Protein AF-A0A0G2J7Y0-F1 (afdb_monomer)

Structure (mmCIF, N/CA/C/O backbone):
data_AF-A0A0G2J7Y0-F1
#
_entry.id   AF-A0A0G2J7Y0-F1
#
loop_
_atom_site.group_PDB
_atom_site.id
_atom_site.type_symbol
_atom_site.label_atom_id
_atom_site.label_alt_id
_atom_site.label_comp_id
_atom_site.label_asym_id
_atom_site.label_entity_id
_atom_site.label_seq_id
_atom_site.pdbx_PDB_ins_code
_atom_site.Cartn_x
_atom_site.Cartn_y
_atom_site.Cartn_z
_atom_site.occupancy
_atom_site.B_iso_or_equiv
_atom_site.auth_seq_id
_atom_site.auth_comp_id
_atom_site.auth_asym_id
_atom_site.auth_atom_id
_atom_site.pdbx_PDB_model_num
ATOM 1 N N . MET A 1 1 ? 1.005 6.816 -26.296 1.00 37.66 1 MET A N 1
ATOM 2 C CA . MET A 1 1 ? 0.142 6.287 -25.211 1.00 37.66 1 MET A CA 1
ATOM 3 C C . MET A 1 1 ? 0.593 6.862 -23.867 1.00 37.66 1 MET A C 1
ATOM 5 O O . MET A 1 1 ? 1.497 6.313 -23.257 1.00 37.66 1 MET A O 1
ATOM 9 N N . VAL A 1 2 ? 0.016 7.985 -23.425 1.00 42.50 2 VAL A N 1
ATOM 10 C CA . VAL A 1 2 ? 0.456 8.720 -22.210 1.00 42.50 2 VAL A CA 1
ATOM 11 C C . VAL A 1 2 ? -0.482 8.491 -21.001 1.00 42.50 2 VAL A C 1
ATOM 13 O O . VAL A 1 2 ? -0.124 8.782 -19.866 1.00 42.50 2 VAL A O 1
ATOM 16 N N . GLY A 1 3 ? -1.653 7.871 -21.194 1.00 52.41 3 GLY A N 1
ATOM 17 C CA . GLY A 1 3 ? -2.709 7.790 -20.167 1.00 52.41 3 GLY A CA 1
ATOM 18 C C . GLY A 1 3 ? -2.495 6.796 -19.016 1.00 52.41 3 GLY A C 1
ATOM 19 O O . GLY A 1 3 ? -3.205 6.863 -18.019 1.00 52.41 3 GLY A O 1
ATOM 20 N N . GLY A 1 4 ? -1.523 5.882 -19.115 1.00 64.19 4 GLY A N 1
ATOM 21 C CA . GLY A 1 4 ? -1.327 4.840 -18.102 1.00 64.19 4 GLY A CA 1
ATOM 22 C C . GLY A 1 4 ? -0.739 5.369 -16.795 1.00 64.19 4 GLY A C 1
ATOM 23 O O . GLY A 1 4 ? -1.250 5.053 -15.734 1.00 64.19 4 GLY A O 1
ATOM 24 N N . SER A 1 5 ? 0.320 6.185 -16.857 1.00 76.00 5 SER A N 1
ATOM 25 C CA . SER A 1 5 ? 1.068 6.613 -15.662 1.00 76.00 5 SER A CA 1
ATOM 26 C C . SER A 1 5 ? 0.270 7.577 -14.777 1.00 76.00 5 SER A C 1
ATOM 28 O O . SER A 1 5 ? 0.213 7.391 -13.562 1.00 76.00 5 SER A O 1
ATOM 30 N N . ALA A 1 6 ? -0.400 8.562 -15.387 1.00 87.62 6 ALA A N 1
ATOM 31 C CA . ALA A 1 6 ? -1.145 9.598 -14.670 1.00 87.62 6 ALA A CA 1
ATOM 32 C C . ALA A 1 6 ? -2.251 9.015 -13.777 1.00 87.62 6 ALA A C 1
ATOM 34 O O . ALA A 1 6 ? -2.403 9.440 -12.635 1.00 87.62 6 ALA A O 1
ATOM 35 N N . ARG A 1 7 ? -2.955 7.978 -14.250 1.00 92.69 7 ARG A N 1
ATOM 36 C CA . ARG A 1 7 ? -3.994 7.290 -13.471 1.00 92.69 7 ARG A CA 1
ATOM 37 C C . ARG A 1 7 ? -3.462 6.756 -12.137 1.00 92.69 7 ARG A C 1
ATOM 39 O O . ARG A 1 7 ? -4.070 7.016 -11.108 1.00 92.69 7 ARG A O 1
ATOM 46 N N . TYR A 1 8 ? -2.323 6.058 -12.136 1.00 93.81 8 TYR A N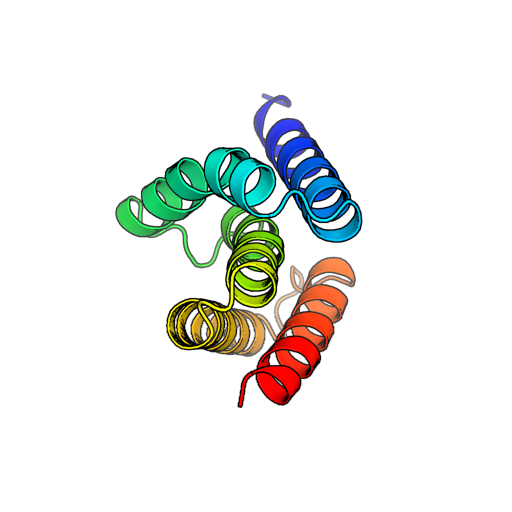 1
ATOM 47 C CA . TYR A 1 8 ? -1.752 5.498 -10.900 1.00 93.81 8 TYR A CA 1
ATOM 48 C C . TYR A 1 8 ? -1.239 6.579 -9.947 1.00 93.81 8 TYR A C 1
ATOM 50 O O . TYR A 1 8 ? -1.249 6.369 -8.741 1.00 93.81 8 TYR A O 1
ATOM 58 N N . HIS A 1 9 ? -0.787 7.722 -10.470 1.00 93.19 9 HIS A N 1
ATOM 59 C CA . HIS A 1 9 ? -0.429 8.869 -9.636 1.00 93.19 9 HIS A CA 1
ATOM 60 C C . HIS A 1 9 ? -1.659 9.469 -8.951 1.00 93.19 9 HIS A C 1
ATOM 62 O O . HIS A 1 9 ? -1.624 9.688 -7.746 1.00 93.19 9 HIS A O 1
ATOM 68 N N . ILE A 1 10 ? -2.750 9.675 -9.694 1.00 96.19 10 ILE A N 1
ATOM 69 C CA . ILE A 1 10 ? -4.004 10.193 -9.133 1.00 96.19 10 ILE A CA 1
ATOM 70 C C . ILE A 1 10 ? -4.555 9.228 -8.081 1.00 96.19 10 IL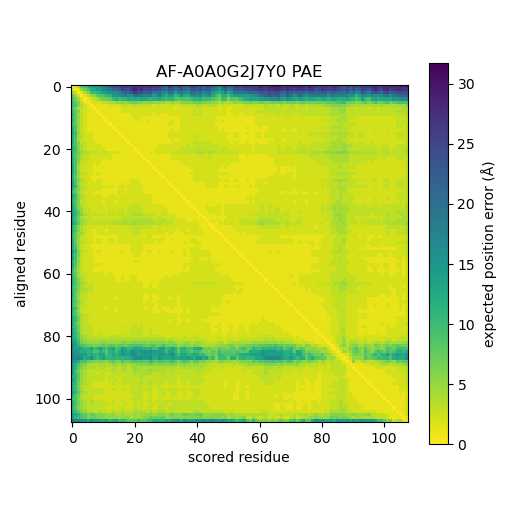E A C 1
ATOM 72 O O . ILE A 1 10 ? -4.861 9.655 -6.976 1.00 96.19 10 ILE A O 1
ATOM 76 N N . MET A 1 11 ? -4.626 7.930 -8.398 1.00 97.75 11 MET A N 1
ATOM 77 C CA . MET A 1 11 ? -5.104 6.909 -7.459 1.00 97.75 11 MET A CA 1
ATOM 78 C C . MET A 1 11 ? -4.255 6.858 -6.187 1.00 97.75 11 MET A C 1
ATOM 80 O O . MET A 1 11 ? -4.813 6.800 -5.100 1.00 97.75 11 MET A O 1
ATOM 84 N N . TYR A 1 12 ? -2.926 6.921 -6.321 1.00 97.00 12 TYR A N 1
ATOM 85 C CA . TYR A 1 12 ? -2.016 6.974 -5.178 1.00 97.00 12 TYR A CA 1
ATOM 86 C C . TYR A 1 12 ? -2.292 8.184 -4.291 1.00 97.00 12 TYR A C 1
ATOM 88 O O . TYR A 1 12 ? -2.590 8.009 -3.119 1.00 97.00 12 TYR A O 1
ATOM 96 N N . HIS A 1 13 ? -2.234 9.395 -4.851 1.00 97.12 13 HIS A N 1
ATOM 97 C CA . HIS A 1 13 ? -2.386 10.614 -4.058 1.00 97.12 13 HIS A CA 1
ATOM 98 C C . HIS A 1 13 ? -3.783 10.738 -3.449 1.00 97.12 13 HIS A C 1
ATOM 100 O O . HIS A 1 13 ? -3.912 11.203 -2.324 1.00 97.12 13 HIS A O 1
ATOM 106 N N . LEU A 1 14 ? -4.826 10.309 -4.163 1.00 98.38 14 LEU A N 1
ATOM 107 C CA . LEU A 1 14 ? -6.184 10.338 -3.632 1.00 98.38 14 LEU A CA 1
ATOM 108 C C . LEU A 1 14 ? -6.381 9.315 -2.506 1.00 98.38 14 LEU A C 1
ATOM 110 O O . LEU A 1 14 ? -7.002 9.654 -1.506 1.00 98.38 14 LEU A O 1
ATOM 114 N N . ALA A 1 15 ? -5.836 8.101 -2.637 1.00 98.56 15 ALA A N 1
ATOM 115 C CA . ALA A 1 15 ? -5.883 7.109 -1.564 1.00 98.56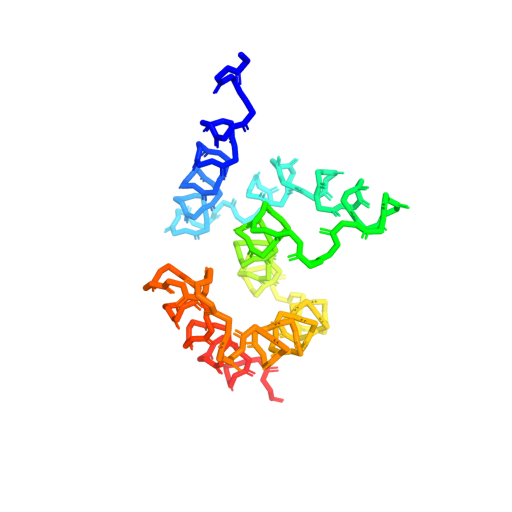 15 ALA A CA 1
ATOM 116 C C . ALA A 1 15 ? -5.111 7.579 -0.321 1.00 98.56 15 ALA A C 1
ATOM 118 O O . ALA A 1 15 ? -5.617 7.446 0.785 1.00 98.56 15 ALA A O 1
ATOM 119 N N . ASP A 1 16 ? -3.937 8.186 -0.513 1.00 96.75 16 ASP A N 1
ATOM 120 C CA . ASP A 1 16 ? -3.121 8.778 0.555 1.00 96.75 16 ASP A CA 1
ATOM 121 C C . ASP A 1 16 ? -3.913 9.860 1.312 1.00 96.75 16 ASP A C 1
ATOM 123 O O . ASP A 1 16 ? -4.057 9.804 2.528 1.00 96.75 16 ASP A O 1
ATOM 127 N N . VAL A 1 17 ? -4.544 10.789 0.580 1.00 98.25 17 VAL A N 1
ATOM 128 C CA . VAL A 1 17 ? -5.418 11.820 1.167 1.00 98.25 17 VAL A CA 1
ATOM 129 C C . VAL A 1 17 ? -6.620 11.207 1.884 1.00 98.25 17 VAL A C 1
ATOM 131 O O . VAL A 1 17 ? -7.024 11.710 2.927 1.00 98.25 17 VAL A O 1
ATOM 134 N N . TYR A 1 18 ? -7.214 10.137 1.354 1.00 98.62 18 TYR A N 1
ATOM 135 C CA . TYR A 1 18 ? -8.305 9.449 2.040 1.00 98.62 18 TYR A CA 1
ATOM 136 C C . TYR A 1 18 ? -7.854 8.812 3.358 1.00 98.62 18 TYR A C 1
ATOM 138 O O . TYR A 1 18 ? -8.562 8.971 4.349 1.00 98.62 18 TYR A O 1
ATOM 146 N N . CYS A 1 19 ? -6.680 8.180 3.417 1.00 97.44 19 CYS A N 1
ATOM 147 C CA . CYS A 1 19 ? -6.123 7.670 4.673 1.00 97.44 19 CYS A CA 1
ATOM 148 C C . CYS A 1 19 ? -5.917 8.787 5.709 1.00 97.44 19 CYS A C 1
ATOM 150 O O . CYS A 1 19 ? -6.311 8.623 6.860 1.00 97.44 19 CYS A O 1
ATOM 152 N N . GLU A 1 20 ? -5.383 9.940 5.295 1.00 96.00 20 GLU A N 1
ATOM 153 C CA . GLU A 1 20 ? -5.158 11.097 6.178 1.00 96.00 20 GLU A CA 1
ATOM 154 C C . GLU A 1 20 ? -6.449 11.791 6.644 1.00 96.00 20 GLU A C 1
ATOM 156 O O . GLU A 1 20 ? -6.447 12.518 7.634 1.00 96.00 20 GLU A O 1
ATOM 161 N N . LEU A 1 21 ? -7.564 11.581 5.941 1.00 97.81 21 LEU A N 1
ATOM 162 C CA . LEU A 1 21 ? -8.884 12.107 6.302 1.00 97.81 21 LEU A CA 1
ATOM 163 C C . LEU A 1 21 ? -9.747 11.093 7.072 1.00 97.81 21 LEU A C 1
ATOM 165 O O . LEU A 1 21 ? -10.962 11.289 7.144 1.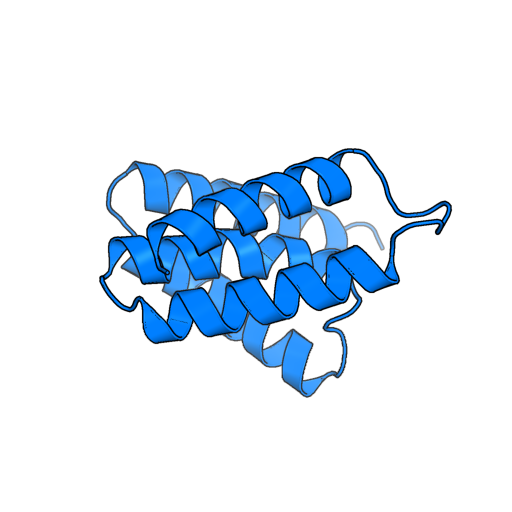00 97.81 21 LEU A O 1
ATOM 169 N N . ASP A 1 22 ? -9.152 10.013 7.589 1.00 96.56 22 ASP A N 1
ATOM 170 C CA . ASP A 1 22 ? -9.846 8.896 8.249 1.00 96.56 22 ASP A CA 1
ATOM 171 C C . ASP A 1 22 ? -10.940 8.252 7.367 1.00 96.56 22 ASP A C 1
ATOM 173 O O . ASP A 1 22 ? -11.994 7.828 7.837 1.00 96.56 22 ASP A O 1
ATOM 177 N N . LYS A 1 23 ? -10.686 8.182 6.053 1.00 98.50 23 LYS A N 1
ATOM 178 C CA . LYS A 1 23 ? -11.548 7.569 5.022 1.00 98.50 23 LYS A CA 1
ATOM 179 C C . LYS A 1 23 ? -10.883 6.338 4.407 1.00 98.50 23 LYS A C 1
ATOM 181 O O . LYS A 1 23 ? -10.707 6.220 3.192 1.00 98.50 23 LYS A O 1
ATOM 186 N N . ALA A 1 24 ? -10.420 5.439 5.267 1.00 98.19 24 ALA A N 1
ATOM 187 C CA . ALA A 1 24 ? -9.601 4.302 4.863 1.00 98.19 24 ALA A CA 1
ATOM 188 C C . ALA A 1 24 ? -10.363 3.296 3.980 1.00 98.19 24 ALA A C 1
ATOM 190 O O . ALA A 1 24 ? -9.773 2.654 3.111 1.00 98.19 24 ALA A O 1
ATOM 191 N N . GLU A 1 25 ? -11.675 3.167 4.156 1.00 98.56 25 GLU A N 1
ATOM 192 C CA . GLU A 1 25 ? -12.535 2.321 3.331 1.00 98.56 25 GLU A CA 1
ATOM 193 C C . GLU A 1 25 ? -12.641 2.845 1.893 1.00 98.56 25 GLU A C 1
ATOM 195 O O . GLU A 1 25 ? -12.661 2.061 0.941 1.00 98.56 25 GLU A O 1
ATOM 200 N N . GLU A 1 26 ? -12.702 4.163 1.696 1.00 98.69 26 GLU A N 1
ATOM 201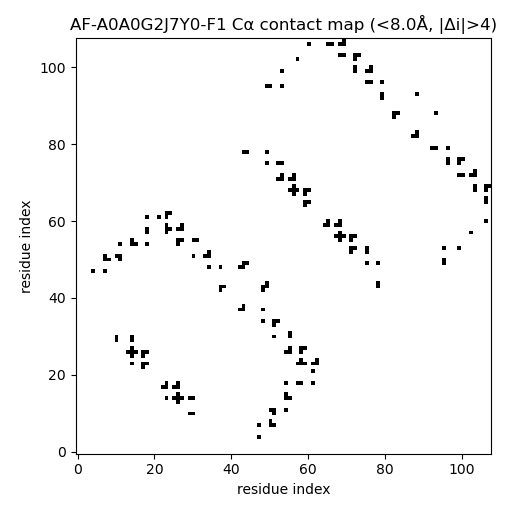 C CA . GLU A 1 26 ? -12.671 4.790 0.374 1.00 98.69 26 GLU A CA 1
ATOM 202 C C . GLU A 1 26 ? -11.306 4.624 -0.296 1.00 98.69 26 GLU A C 1
ATOM 204 O O . GLU A 1 26 ? -11.252 4.348 -1.499 1.00 98.69 26 GLU A O 1
ATOM 209 N N . ALA A 1 27 ? -10.217 4.742 0.472 1.00 98.69 27 ALA A N 1
ATOM 210 C CA . ALA A 1 27 ? -8.867 4.474 -0.014 1.00 98.69 27 ALA A CA 1
ATOM 211 C C . ALA A 1 27 ? -8.742 3.035 -0.537 1.00 98.69 27 ALA A C 1
ATOM 213 O O . ALA A 1 27 ? -8.303 2.835 -1.670 1.00 98.69 27 ALA A O 1
ATOM 214 N N . GLU A 1 28 ? -9.192 2.042 0.238 1.00 98.69 28 GLU A N 1
ATOM 215 C CA . GLU A 1 28 ? -9.189 0.635 -0.175 1.00 98.69 28 GLU A CA 1
ATOM 216 C C . GLU A 1 28 ? -10.034 0.418 -1.433 1.00 98.69 28 GLU A C 1
ATOM 218 O O . GLU A 1 28 ? -9.523 -0.107 -2.425 1.00 98.69 28 GLU A O 1
ATOM 223 N N . LYS A 1 29 ? -11.300 0.860 -1.430 1.00 98.69 29 LYS A N 1
ATOM 224 C CA . LYS A 1 29 ? -12.214 0.707 -2.577 1.00 98.69 29 LYS A CA 1
ATOM 225 C C . LYS A 1 29 ? -11.636 1.297 -3.860 1.00 98.69 29 LYS A C 1
ATOM 227 O O . LYS A 1 29 ? -11.855 0.750 -4.937 1.00 98.69 29 LYS A O 1
ATOM 232 N N . LEU A 1 30 ? -10.892 2.399 -3.758 1.00 98.50 30 LEU A N 1
ATOM 233 C CA . LEU A 1 30 ? -10.271 3.047 -4.908 1.00 98.50 30 LEU A CA 1
ATOM 234 C C . LEU A 1 30 ? -9.189 2.174 -5.567 1.00 98.50 30 LEU A C 1
ATOM 236 O O . LEU A 1 30 ? -9.041 2.224 -6.789 1.00 98.50 30 LEU A O 1
ATOM 240 N N . ILE A 1 31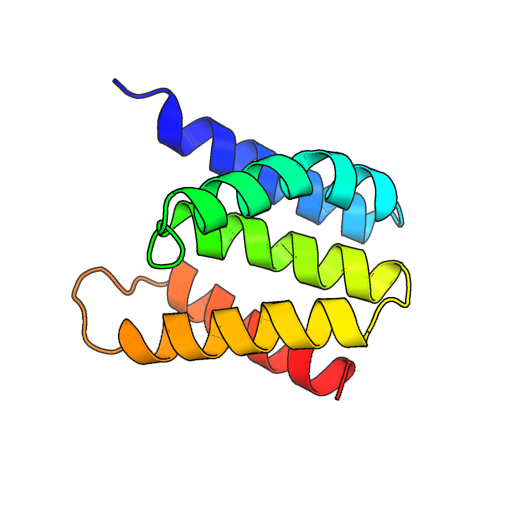 ? -8.413 1.406 -4.793 1.00 98.38 31 ILE A N 1
ATOM 241 C CA . ILE A 1 31 ? -7.156 0.795 -5.269 1.00 98.38 31 ILE A CA 1
ATOM 242 C C . ILE A 1 31 ? -7.114 -0.739 -5.220 1.00 98.38 31 ILE A C 1
ATOM 244 O O . ILE A 1 31 ? -6.326 -1.326 -5.967 1.00 98.38 31 ILE A O 1
ATOM 248 N N . VAL A 1 32 ? -7.938 -1.402 -4.398 1.00 98.56 32 VAL A N 1
ATOM 249 C CA . VAL A 1 32 ? -7.834 -2.849 -4.114 1.00 98.56 32 VAL A CA 1
ATOM 250 C C . VAL A 1 32 ? -7.976 -3.721 -5.365 1.00 98.56 32 VAL A C 1
ATOM 252 O O . VAL A 1 32 ? -7.184 -4.647 -5.568 1.00 98.56 32 VAL A O 1
ATOM 255 N N . ASP A 1 33 ? -8.899 -3.381 -6.265 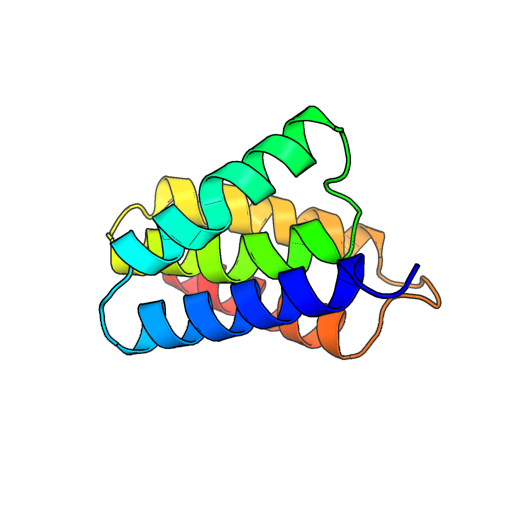1.00 98.00 33 ASP A N 1
ATOM 256 C CA . ASP A 1 33 ? -9.130 -4.132 -7.504 1.00 98.00 33 ASP A CA 1
ATOM 257 C C . ASP A 1 33 ? -7.957 -4.004 -8.484 1.00 98.00 33 ASP A C 1
ATOM 259 O O . ASP A 1 33 ? -7.606 -4.945 -9.198 1.00 98.00 33 ASP A O 1
ATOM 263 N N . GLU A 1 34 ? -7.321 -2.832 -8.531 1.00 97.75 34 GLU A N 1
ATOM 264 C CA . GLU A 1 34 ? -6.161 -2.593 -9.391 1.00 97.75 34 GLU A CA 1
ATOM 265 C C . GLU A 1 34 ? -4.925 -3.324 -8.857 1.00 97.75 34 GLU A C 1
ATOM 267 O O . GLU A 1 34 ? -4.214 -3.958 -9.637 1.00 97.75 34 GLU A O 1
ATOM 272 N N . VAL A 1 35 ? -4.696 -3.300 -7.540 1.00 98.19 35 VAL A N 1
ATOM 273 C CA . VAL A 1 35 ? -3.622 -4.078 -6.902 1.00 98.19 35 VAL A CA 1
ATOM 274 C C . VAL A 1 35 ? -3.836 -5.574 -7.136 1.00 98.19 35 VAL A C 1
ATOM 276 O O . VAL A 1 35 ? -2.903 -6.268 -7.544 1.00 98.19 35 VAL A O 1
ATOM 279 N N . SER A 1 36 ? -5.063 -6.066 -6.957 1.00 97.88 36 SER A N 1
ATOM 280 C CA . SER A 1 36 ? -5.411 -7.477 -7.167 1.00 97.88 36 SER A CA 1
ATOM 281 C C . SER A 1 36 ? -5.203 -7.904 -8.619 1.00 97.88 36 SER A C 1
ATOM 283 O O . SER A 1 36 ? -4.569 -8.925 -8.879 1.00 97.88 36 SER A O 1
ATOM 285 N N . ARG A 1 37 ? -5.634 -7.082 -9.581 1.00 97.75 37 ARG A N 1
ATOM 286 C CA . ARG A 1 37 ? -5.384 -7.325 -11.008 1.00 97.75 37 ARG A CA 1
ATOM 287 C C . ARG A 1 37 ? -3.892 -7.352 -11.336 1.00 97.75 37 ARG A C 1
ATOM 289 O O . ARG A 1 37 ? -3.452 -8.226 -12.071 1.00 97.75 37 ARG A O 1
ATOM 296 N N . LEU A 1 38 ? -3.097 -6.437 -10.778 1.00 97.00 38 LEU A N 1
ATOM 297 C CA . LEU A 1 38 ? -1.644 -6.443 -10.977 1.00 97.00 38 LEU A CA 1
ATOM 298 C C . LEU A 1 38 ? -0.981 -7.706 -10.405 1.00 97.00 38 LEU A C 1
ATOM 300 O O . LEU A 1 38 ? -0.003 -8.165 -10.993 1.00 97.00 38 LEU A O 1
ATOM 304 N N . ARG A 1 39 ? -1.503 -8.287 -9.313 1.00 96.00 39 ARG A N 1
ATOM 305 C CA . ARG A 1 39 ? -1.040 -9.593 -8.808 1.00 96.00 39 ARG A CA 1
ATOM 306 C C . ARG A 1 39 ? -1.394 -10.729 -9.759 1.00 96.00 39 ARG A C 1
ATOM 308 O O . ARG A 1 39 ? -0.508 -11.492 -10.124 1.00 96.00 39 ARG A O 1
ATOM 315 N N . VAL A 1 40 ? -2.653 -10.810 -10.195 1.00 97.62 40 VAL A N 1
ATOM 316 C CA . VAL A 1 40 ? -3.122 -11.845 -11.138 1.00 97.62 40 VAL A CA 1
ATOM 317 C C . VAL A 1 40 ? -2.330 -11.808 -12.450 1.00 97.62 40 VAL A C 1
ATOM 319 O O . VAL A 1 40 ? -1.961 -12.851 -12.979 1.00 97.62 40 VAL A O 1
ATOM 322 N N . ASP A 1 41 ? -1.990 -10.612 -12.929 1.00 97.31 41 ASP A N 1
ATOM 323 C CA . ASP A 1 41 ? -1.178 -10.406 -14.132 1.00 97.31 41 ASP A CA 1
ATOM 324 C C . ASP A 1 41 ? 0.330 -10.687 -13.934 1.00 97.31 41 ASP A C 1
ATOM 326 O O . ASP A 1 41 ? 1.110 -10.505 -14.872 1.00 97.31 41 ASP A O 1
ATOM 330 N N . GLY A 1 42 ? 0.784 -11.033 -12.722 1.00 96.25 42 GLY A N 1
ATOM 331 C CA . GLY A 1 42 ? 2.205 -11.230 -12.408 1.00 96.25 42 GLY A CA 1
ATOM 332 C C . GLY A 1 42 ? 3.047 -9.944 -12.454 1.00 96.25 42 GLY A C 1
ATOM 333 O O . GLY A 1 42 ? 4.255 -9.986 -12.680 1.00 96.25 42 GLY A O 1
ATOM 334 N N . LYS A 1 43 ? 2.432 -8.770 -12.262 1.00 96.12 43 LYS A N 1
ATOM 335 C CA . LYS A 1 43 ? 3.064 -7.437 -12.379 1.00 96.12 43 LYS A CA 1
ATOM 336 C C . LYS A 1 43 ? 3.489 -6.834 -11.034 1.00 96.12 43 LYS A C 1
ATOM 338 O O . LYS A 1 43 ? 3.619 -5.609 -10.927 1.00 96.12 43 LYS A O 1
ATOM 343 N N . GLN A 1 44 ? 3.744 -7.662 -10.023 1.00 93.75 44 GLN A N 1
ATOM 344 C CA . GLN A 1 44 ? 4.163 -7.227 -8.680 1.00 93.75 44 GLN A CA 1
ATOM 345 C C . GLN A 1 44 ? 5.486 -6.437 -8.702 1.00 93.75 44 GLN A C 1
ATOM 347 O O . GLN A 1 44 ? 5.640 -5.444 -7.998 1.00 93.75 44 GLN A O 1
ATOM 352 N N . SER A 1 45 ? 6.412 -6.774 -9.605 1.00 90.50 45 SER A N 1
ATOM 353 C CA . SER A 1 45 ? 7.678 -6.043 -9.791 1.00 90.50 45 SER A CA 1
ATOM 354 C C . SER A 1 45 ? 7.526 -4.660 -10.440 1.00 90.50 45 SER A C 1
ATOM 356 O O . SER A 1 45 ? 8.492 -3.899 -10.541 1.00 90.50 45 SER A O 1
ATOM 358 N N . SER A 1 46 ? 6.322 -4.285 -10.882 1.00 93.25 46 SER A N 1
ATOM 359 C CA . SER A 1 46 ? 6.095 -3.003 -11.545 1.00 93.25 46 SER A CA 1
ATOM 360 C C . SER A 1 46 ? 6.044 -1.832 -10.558 1.00 93.25 46 SER A C 1
ATOM 362 O O . SER A 1 46 ? 5.535 -1.936 -9.443 1.00 93.25 46 SER A O 1
ATOM 364 N N . LYS A 1 47 ? 6.475 -0.647 -11.014 1.00 92.38 47 LYS A N 1
ATOM 365 C CA . LYS A 1 47 ? 6.346 0.600 -10.237 1.00 92.38 47 LYS A CA 1
ATOM 366 C C . LYS A 1 47 ? 4.887 0.942 -9.902 1.00 92.38 47 LYS A C 1
ATOM 368 O O . LYS A 1 47 ? 4.612 1.566 -8.884 1.00 92.38 47 LYS A O 1
ATOM 373 N N . ARG A 1 48 ? 3.944 0.519 -10.753 1.00 94.31 48 ARG A N 1
ATOM 374 C CA . ARG A 1 48 ? 2.498 0.714 -10.555 1.00 94.31 48 ARG A CA 1
ATOM 375 C C . ARG A 1 48 ? 1.992 -0.075 -9.354 1.00 94.31 48 ARG A C 1
ATOM 377 O O . ARG A 1 48 ? 1.252 0.480 -8.552 1.00 94.31 48 ARG A O 1
ATOM 384 N N . PHE A 1 49 ? 2.430 -1.328 -9.225 1.00 96.88 49 PHE A N 1
ATOM 385 C CA . PHE A 1 49 ? 2.076 -2.173 -8.093 1.00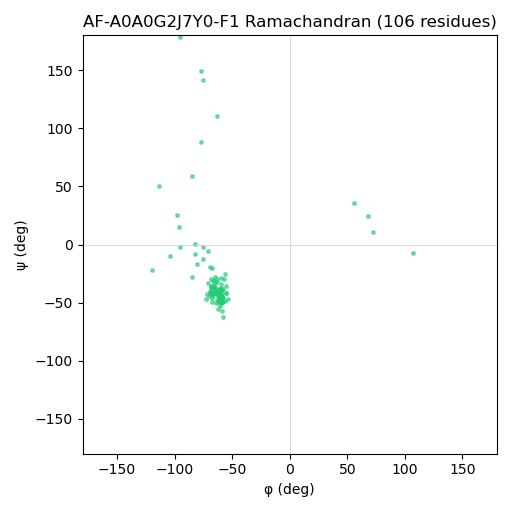 96.88 49 PHE A CA 1
ATOM 386 C C . PHE A 1 49 ? 2.595 -1.577 -6.787 1.00 96.88 49 PHE A C 1
ATOM 388 O O . PHE A 1 49 ? 1.792 -1.269 -5.914 1.00 96.88 49 PHE A O 1
ATOM 395 N N . ARG A 1 50 ? 3.907 -1.307 -6.694 1.00 95.69 50 ARG A N 1
ATOM 396 C CA . ARG A 1 50 ? 4.507 -0.739 -5.473 1.00 95.69 50 ARG A CA 1
ATOM 397 C C . ARG A 1 50 ? 3.832 0.560 -5.040 1.00 95.69 50 ARG A C 1
ATOM 399 O O . ARG A 1 50 ? 3.557 0.758 -3.864 1.00 95.69 50 ARG A O 1
ATOM 406 N N . ARG A 1 51 ? 3.517 1.420 -6.012 1.00 95.06 51 ARG A N 1
ATOM 407 C CA . ARG A 1 51 ? 2.834 2.689 -5.771 1.00 95.06 51 ARG A CA 1
ATOM 408 C C . ARG A 1 51 ? 1.447 2.510 -5.156 1.00 95.06 51 ARG A C 1
ATOM 410 O O . ARG A 1 51 ? 1.127 3.263 -4.255 1.00 95.06 51 ARG A O 1
ATOM 417 N N . LEU A 1 52 ? 0.629 1.572 -5.630 1.00 97.81 52 LEU A N 1
ATOM 418 C CA . LEU A 1 52 ? -0.724 1.379 -5.088 1.00 97.81 52 LEU A CA 1
ATOM 419 C C . LEU A 1 52 ? -0.764 0.482 -3.847 1.00 97.81 52 LEU A C 1
ATOM 421 O O . LEU A 1 52 ? -1.647 0.644 -3.014 1.00 97.81 52 LEU A O 1
ATOM 425 N N . ALA A 1 53 ? 0.180 -0.445 -3.704 1.00 98.19 53 ALA A N 1
ATOM 426 C CA . ALA A 1 53 ? 0.254 -1.323 -2.543 1.00 98.19 53 ALA A CA 1
ATOM 427 C C . ALA A 1 53 ? 0.587 -0.558 -1.248 1.00 98.19 53 ALA A C 1
ATOM 429 O O . ALA A 1 53 ? 0.094 -0.934 -0.191 1.00 98.19 53 ALA A O 1
ATOM 430 N N . LEU A 1 54 ? 1.357 0.534 -1.331 1.00 97.38 54 LEU A N 1
ATOM 431 C CA . LEU A 1 54 ? 1.680 1.399 -0.188 1.00 97.38 54 LEU A CA 1
ATOM 432 C C . LEU A 1 54 ? 0.432 1.982 0.510 1.00 97.38 54 LEU A C 1
ATOM 434 O O . LEU A 1 54 ? 0.195 1.633 1.663 1.00 97.38 54 LEU A O 1
ATOM 438 N N . PRO A 1 55 ? -0.409 2.803 -0.152 1.00 97.94 55 PRO A N 1
ATOM 439 C CA . PRO A 1 55 ? -1.611 3.335 0.486 1.00 97.94 55 PRO A CA 1
ATOM 440 C C . PRO A 1 55 ? -2.653 2.248 0.786 1.00 97.94 55 PRO A C 1
ATOM 442 O O . PRO A 1 55 ? -3.488 2.447 1.657 1.00 97.94 55 PRO A O 1
ATOM 445 N N . LEU A 1 56 ? -2.605 1.081 0.122 1.00 98.69 56 LEU A N 1
ATOM 446 C CA . LEU A 1 56 ? -3.453 -0.058 0.495 1.00 98.69 56 LEU A CA 1
ATOM 447 C C . LEU A 1 56 ? -3.045 -0.649 1.847 1.00 98.69 56 LEU A C 1
ATOM 449 O O . LEU A 1 56 ? -3.913 -0.967 2.657 1.00 98.69 56 LEU A O 1
ATOM 453 N N . ALA A 1 57 ? -1.740 -0.790 2.098 1.00 98.56 57 ALA A N 1
ATOM 454 C CA . ALA A 1 57 ? -1.252 -1.208 3.404 1.00 98.56 57 ALA A CA 1
ATOM 455 C C . ALA A 1 57 ? -1.686 -0.212 4.482 1.00 98.56 57 ALA A C 1
ATOM 457 O O . ALA A 1 57 ? -2.234 -0.634 5.494 1.00 98.56 57 ALA A O 1
ATOM 458 N N . GLU A 1 58 ? -1.532 1.093 4.243 1.00 97.94 58 GLU A N 1
ATOM 459 C CA . GLU A 1 58 ? -1.996 2.099 5.199 1.00 97.94 58 GLU A CA 1
ATOM 460 C C . GLU A 1 58 ? -3.513 2.050 5.416 1.00 97.94 58 GLU A C 1
ATOM 462 O O . GLU A 1 58 ? -3.957 2.079 6.562 1.00 97.94 58 GLU A O 1
ATOM 467 N N . ALA A 1 59 ? -4.314 1.911 4.358 1.00 98.56 59 ALA A N 1
ATOM 468 C CA . ALA A 1 59 ? -5.760 1.757 4.496 1.00 98.56 59 ALA A CA 1
ATOM 469 C C . ALA A 1 59 ? -6.108 0.575 5.420 1.00 98.56 59 ALA A C 1
ATOM 471 O O . ALA A 1 59 ? -6.954 0.701 6.303 1.00 98.56 59 ALA A O 1
ATOM 472 N N . TYR A 1 60 ? -5.399 -0.553 5.295 1.00 98.69 60 TYR A N 1
ATOM 473 C CA . TYR A 1 60 ? -5.552 -1.677 6.220 1.00 98.69 60 TYR A CA 1
ATOM 474 C C . TYR A 1 60 ? -5.117 -1.349 7.652 1.00 98.69 60 TYR A C 1
ATOM 476 O O . TYR A 1 60 ? -5.797 -1.777 8.583 1.00 98.69 60 TYR A O 1
ATOM 484 N N . ILE A 1 61 ? -4.043 -0.579 7.852 1.00 98.12 61 ILE A N 1
ATOM 485 C CA . ILE A 1 61 ? -3.620 -0.116 9.187 1.00 98.12 61 ILE A CA 1
ATOM 486 C C . ILE A 1 61 ? -4.723 0.717 9.836 1.00 98.12 61 ILE A C 1
ATOM 488 O O . ILE A 1 61 ? -5.124 0.430 10.963 1.00 98.12 61 ILE A O 1
ATOM 492 N N . ARG A 1 62 ? -5.248 1.709 9.113 1.00 97.44 62 ARG A N 1
ATOM 493 C CA . ARG A 1 62 ? -6.292 2.624 9.598 1.00 97.44 62 ARG A CA 1
ATOM 494 C C . ARG A 1 62 ? -7.604 1.895 9.917 1.00 97.44 62 ARG A C 1
ATOM 496 O O . ARG A 1 62 ? -8.300 2.284 10.846 1.00 97.44 62 ARG A O 1
ATOM 503 N N . GLN A 1 63 ? -7.896 0.795 9.219 1.00 98.06 63 GLN A N 1
ATOM 504 C CA . GLN A 1 63 ? -9.028 -0.099 9.508 1.00 98.06 63 GLN A CA 1
ATOM 505 C C . GLN A 1 63 ? -8.748 -1.135 10.620 1.00 98.06 63 GLN A C 1
ATOM 507 O O . GLN A 1 63 ? -9.592 -1.987 10.898 1.00 98.06 63 GLN A O 1
ATOM 512 N N . GLY A 1 64 ? -7.554 -1.150 11.225 1.00 97.75 64 GLY A N 1
ATOM 513 C CA . GLY A 1 64 ? -7.161 -2.146 12.233 1.00 97.75 64 GLY A CA 1
ATOM 514 C C . GLY A 1 64 ? -6.887 -3.552 11.676 1.00 97.75 64 GLY A C 1
ATOM 515 O O . GLY A 1 64 ? -6.715 -4.506 12.434 1.00 97.75 64 GLY A O 1
ATOM 516 N N . ARG A 1 65 ? -6.806 -3.711 10.351 1.00 98.31 65 ARG A N 1
ATOM 517 C CA . ARG A 1 65 ? -6.541 -4.981 9.650 1.00 98.31 65 ARG A CA 1
ATOM 518 C C . ARG A 1 65 ? -5.034 -5.252 9.560 1.00 98.31 65 ARG A C 1
ATOM 520 O O . ARG A 1 65 ? -4.474 -5.396 8.472 1.00 98.31 65 ARG A O 1
ATOM 527 N N . LEU A 1 66 ? -4.377 -5.331 10.719 1.00 98.06 66 LEU A N 1
ATOM 528 C CA . LEU A 1 66 ? -2.911 -5.329 10.835 1.00 98.06 66 LEU A CA 1
ATOM 529 C C . LEU A 1 66 ? -2.226 -6.495 10.109 1.00 98.06 66 LEU A C 1
ATOM 531 O O . LEU A 1 66 ? -1.211 -6.285 9.455 1.00 98.06 66 LEU A O 1
ATOM 535 N N . GLU A 1 67 ? -2.800 -7.700 10.130 1.00 98.19 67 GLU A N 1
ATOM 536 C CA . GLU A 1 67 ? -2.219 -8.853 9.420 1.00 98.19 67 GLU A CA 1
ATOM 537 C C . GLU A 1 67 ? -2.257 -8.692 7.893 1.00 98.19 67 GLU A C 1
ATOM 539 O O . GLU A 1 67 ? -1.311 -9.056 7.190 1.00 98.19 67 GLU A O 1
ATOM 544 N N . ALA A 1 68 ? -3.320 -8.078 7.363 1.00 98.12 68 ALA A N 1
ATOM 545 C CA . ALA A 1 68 ? -3.401 -7.767 5.940 1.00 98.12 68 ALA A CA 1
ATOM 546 C C . ALA A 1 68 ? -2.374 -6.691 5.558 1.00 98.12 68 ALA A C 1
ATOM 548 O O . ALA A 1 68 ? -1.685 -6.835 4.547 1.00 98.12 68 ALA A O 1
ATOM 549 N N . ALA A 1 69 ? -2.225 -5.649 6.384 1.00 98.50 69 ALA A N 1
ATOM 550 C CA . ALA A 1 69 ? -1.198 -4.626 6.200 1.00 98.50 69 ALA A CA 1
ATOM 551 C C . ALA A 1 69 ? 0.211 -5.236 6.221 1.00 98.50 69 ALA A C 1
ATOM 553 O O . ALA A 1 69 ? 0.984 -5.039 5.283 1.00 98.50 69 ALA A O 1
ATOM 554 N N . ARG A 1 70 ? 0.518 -6.047 7.242 1.00 98.50 70 ARG A N 1
ATOM 555 C CA . ARG A 1 70 ? 1.797 -6.750 7.412 1.00 98.50 70 ARG A CA 1
ATOM 556 C C . ARG A 1 70 ? 2.160 -7.565 6.173 1.00 98.50 70 ARG A C 1
ATOM 558 O O . ARG A 1 70 ? 3.281 -7.452 5.685 1.00 98.50 70 ARG A O 1
ATOM 565 N N . SER A 1 71 ? 1.212 -8.334 5.635 1.00 98.00 71 SER A N 1
ATOM 566 C CA . SER A 1 71 ? 1.428 -9.137 4.426 1.00 98.00 71 SER A CA 1
ATOM 567 C C . SER A 1 71 ? 1.811 -8.277 3.214 1.00 98.00 71 SER A C 1
ATOM 569 O O . SER A 1 71 ? 2.786 -8.581 2.523 1.00 98.00 71 SER A O 1
ATOM 571 N N . VAL A 1 72 ? 1.100 -7.167 2.982 1.00 98.31 72 VAL A N 1
ATOM 572 C CA . VAL A 1 72 ? 1.401 -6.240 1.875 1.00 98.31 72 VAL A CA 1
ATOM 573 C C . VAL A 1 72 ? 2.761 -5.563 2.065 1.00 98.31 72 VAL A C 1
ATOM 575 O O . VAL A 1 72 ? 3.530 -5.434 1.112 1.00 98.31 72 VAL A O 1
ATOM 578 N N . LEU A 1 73 ? 3.086 -5.151 3.291 1.00 98.50 73 LEU A N 1
ATOM 579 C CA . LEU A 1 73 ? 4.348 -4.484 3.610 1.00 98.50 73 LEU A CA 1
ATOM 580 C C . LEU A 1 73 ? 5.546 -5.421 3.436 1.00 98.50 73 LEU A C 1
ATOM 582 O O . LEU A 1 73 ? 6.549 -5.025 2.849 1.00 98.50 73 LEU A O 1
ATOM 586 N N . GLN A 1 74 ? 5.437 -6.678 3.868 1.00 98.19 74 GLN A N 1
ATOM 587 C CA . GLN A 1 74 ? 6.479 -7.684 3.644 1.00 98.19 74 GLN A CA 1
ATOM 588 C C . GLN A 1 74 ? 6.727 -7.923 2.149 1.00 98.19 74 GLN A C 1
ATOM 590 O O . GLN A 1 74 ? 7.879 -7.940 1.716 1.00 98.19 74 GLN A O 1
ATOM 595 N N . GLU A 1 75 ? 5.664 -8.028 1.345 1.00 97.44 75 GLU A N 1
ATOM 596 C CA . GLU A 1 75 ? 5.771 -8.134 -0.116 1.00 97.44 75 GLU A CA 1
ATOM 597 C C . GLU A 1 75 ? 6.499 -6.918 -0.715 1.00 97.44 75 GLU A C 1
ATOM 599 O O . GLU A 1 75 ? 7.420 -7.076 -1.518 1.00 97.44 75 GLU A O 1
ATOM 604 N N . LEU A 1 76 ? 6.143 -5.701 -0.292 1.00 97.56 76 LEU A N 1
ATOM 605 C CA . LEU A 1 76 ? 6.812 -4.472 -0.724 1.00 97.56 76 LEU A CA 1
ATOM 606 C C . LEU A 1 76 ? 8.305 -4.468 -0.386 1.00 97.56 76 LEU A C 1
ATOM 608 O O . LEU A 1 76 ? 9.115 -4.116 -1.246 1.00 97.56 76 LEU A O 1
ATOM 612 N N . LEU A 1 77 ? 8.686 -4.873 0.828 1.00 96.94 77 LEU A N 1
ATOM 613 C CA . LEU A 1 77 ? 10.090 -4.921 1.237 1.00 96.94 77 LEU A CA 1
ATOM 614 C C . LEU A 1 77 ? 10.907 -5.893 0.381 1.00 96.94 77 LEU A C 1
ATOM 616 O O . LEU A 1 77 ? 12.009 -5.540 -0.038 1.00 96.94 77 LEU A O 1
ATOM 620 N N . GLU A 1 78 ? 10.378 -7.077 0.066 1.00 96.38 78 GLU A N 1
ATOM 621 C CA . GLU A 1 78 ? 11.057 -8.012 -0.840 1.00 96.38 78 GLU A CA 1
ATOM 622 C C . GLU A 1 78 ? 11.216 -7.422 -2.246 1.00 96.38 78 GLU A C 1
ATOM 624 O O . GLU A 1 78 ? 12.301 -7.472 -2.829 1.00 96.38 78 GLU A O 1
ATOM 629 N N . LEU A 1 79 ? 10.182 -6.756 -2.766 1.00 95.25 79 LEU A N 1
ATOM 630 C CA . LEU A 1 79 ? 10.261 -6.080 -4.061 1.00 95.25 79 LEU A CA 1
ATOM 631 C C . LEU A 1 79 ? 11.303 -4.952 -4.068 1.00 95.25 79 LEU A C 1
ATOM 633 O O . LEU A 1 79 ? 12.054 -4.825 -5.034 1.00 95.25 79 LEU A O 1
ATOM 637 N N . PHE A 1 80 ? 11.387 -4.140 -3.011 1.00 94.62 80 PHE A N 1
ATOM 638 C CA . PHE A 1 80 ? 12.389 -3.073 -2.918 1.00 94.62 80 PHE A CA 1
ATOM 639 C C . PHE A 1 80 ? 13.814 -3.610 -2.776 1.00 94.62 80 PHE A C 1
ATOM 641 O O . PHE A 1 80 ? 14.733 -3.044 -3.372 1.00 94.62 80 PHE A O 1
ATOM 648 N N . LYS A 1 81 ? 14.012 -4.716 -2.048 1.00 92.38 81 LYS A N 1
ATOM 649 C CA . LYS A 1 81 ? 15.315 -5.394 -1.963 1.00 92.38 81 LYS A CA 1
ATOM 650 C C . LYS A 1 81 ? 15.805 -5.834 -3.340 1.00 92.38 81 LYS A C 1
ATOM 652 O O . LYS A 1 81 ? 16.964 -5.584 -3.660 1.00 92.38 81 LYS A O 1
ATOM 657 N N . LEU A 1 82 ? 14.928 -6.421 -4.159 1.00 91.50 82 LEU A N 1
ATOM 658 C CA . LEU A 1 82 ? 15.272 -6.890 -5.508 1.00 91.50 82 LEU A CA 1
ATOM 659 C C . LEU A 1 82 ? 15.668 -5.754 -6.464 1.00 91.50 82 LEU A C 1
ATOM 661 O O . LEU A 1 82 ? 16.467 -5.973 -7.367 1.00 91.50 82 LEU A O 1
ATOM 665 N N . LEU A 1 83 ? 15.155 -4.539 -6.255 1.00 88.69 83 LEU A N 1
ATOM 666 C CA . LEU A 1 83 ? 15.488 -3.373 -7.085 1.00 88.69 83 LEU A CA 1
ATOM 667 C C . LEU A 1 83 ? 16.815 -2.715 -6.708 1.00 88.69 83 LEU A C 1
ATOM 669 O O . LEU A 1 83 ? 17.330 -1.895 -7.469 1.00 88.69 83 LEU A O 1
ATOM 673 N N . LYS A 1 84 ? 17.356 -3.000 -5.519 1.00 81.19 84 LYS A N 1
ATOM 674 C CA . LYS A 1 84 ? 18.536 -2.309 -5.001 1.00 81.19 84 LYS A CA 1
ATOM 675 C C . LYS A 1 84 ? 19.740 -2.591 -5.910 1.00 81.19 84 LYS A C 1
ATOM 677 O O . LYS A 1 84 ? 20.258 -3.700 -5.937 1.00 81.19 84 LYS A O 1
ATOM 682 N N . GLY A 1 85 ? 20.192 -1.566 -6.635 1.00 76.12 85 GLY A N 1
ATOM 683 C CA . GLY A 1 85 ? 21.276 -1.666 -7.623 1.00 76.12 85 GLY A CA 1
ATOM 684 C C . GLY A 1 85 ? 20.813 -1.587 -9.081 1.00 76.12 85 GLY A C 1
ATOM 685 O O . GLY A 1 85 ? 21.649 -1.454 -9.973 1.00 76.12 85 GLY A O 1
ATOM 686 N N . GLU A 1 86 ? 19.504 -1.593 -9.347 1.00 81.12 86 GLU A N 1
ATOM 687 C CA . GLU A 1 86 ? 18.980 -1.262 -10.671 1.00 81.12 86 GLU A CA 1
ATOM 688 C C . GLU A 1 86 ? 19.031 0.248 -10.925 1.00 81.12 86 GLU A C 1
ATOM 690 O O . GLU A 1 86 ? 18.655 1.052 -10.076 1.00 81.12 86 GLU A O 1
ATOM 695 N N . VAL A 1 87 ? 19.362 0.641 -12.159 1.00 74.81 87 VAL A N 1
ATOM 696 C CA . VAL A 1 87 ? 19.298 2.045 -12.622 1.00 74.81 87 VAL A CA 1
ATOM 697 C C . VAL A 1 87 ? 17.895 2.650 -12.442 1.00 74.81 87 VAL A C 1
ATOM 699 O O . VAL A 1 87 ? 17.740 3.861 -12.320 1.00 74.81 87 VAL A O 1
ATOM 702 N N . ARG A 1 88 ? 16.856 1.806 -12.415 1.00 71.94 88 ARG A N 1
ATOM 703 C CA . ARG A 1 88 ? 15.453 2.208 -12.245 1.00 71.94 88 ARG A CA 1
ATOM 704 C C . ARG A 1 88 ? 15.039 2.436 -10.790 1.00 71.94 88 ARG A C 1
ATOM 706 O O . ARG A 1 88 ? 13.928 2.911 -10.578 1.00 71.94 88 ARG A O 1
ATOM 713 N N . PHE A 1 89 ? 15.890 2.101 -9.818 1.00 86.56 89 PHE A N 1
ATOM 714 C CA . PHE A 1 89 ? 15.633 2.340 -8.401 1.00 86.56 89 PHE A CA 1
ATOM 715 C C . PHE A 1 89 ? 15.861 3.818 -8.073 1.00 86.56 89 PHE A C 1
ATOM 717 O O . PHE A 1 89 ? 16.967 4.246 -7.743 1.00 86.56 89 PHE A O 1
ATOM 724 N N . ASP A 1 90 ? 14.801 4.608 -8.226 1.00 89.94 90 ASP A N 1
ATOM 725 C CA . ASP A 1 90 ? 14.835 6.055 -8.029 1.00 89.94 90 ASP A CA 1
ATOM 726 C C . ASP A 1 90 ? 14.397 6.484 -6.619 1.00 89.94 90 ASP A C 1
ATOM 728 O O . ASP A 1 90 ? 14.014 5.673 -5.773 1.00 89.94 90 ASP A O 1
ATOM 732 N N . VAL A 1 91 ? 14.440 7.794 -6.362 1.00 91.06 91 VAL A N 1
ATOM 733 C CA . VAL A 1 91 ? 14.082 8.384 -5.062 1.00 91.06 91 VAL A CA 1
ATOM 734 C C . VAL A 1 91 ? 12.659 8.033 -4.612 1.00 91.06 91 VAL A C 1
ATOM 736 O O . VAL A 1 91 ? 12.403 7.916 -3.418 1.00 91.06 91 VAL A O 1
ATOM 739 N N . THR A 1 92 ? 11.723 7.814 -5.545 1.00 90.62 92 THR A N 1
ATOM 740 C CA . THR A 1 92 ? 10.354 7.419 -5.181 1.00 90.62 92 THR A CA 1
ATOM 741 C C . THR A 1 92 ? 10.340 6.004 -4.613 1.00 90.62 92 THR A C 1
ATOM 743 O O . THR A 1 92 ? 9.643 5.747 -3.635 1.00 90.62 92 THR A O 1
ATOM 746 N N . ASP A 1 93 ? 11.113 5.090 -5.204 1.00 92.31 93 ASP A N 1
ATOM 747 C CA . ASP A 1 93 ? 11.237 3.726 -4.691 1.00 92.31 93 ASP A CA 1
ATOM 748 C C . ASP A 1 93 ? 11.988 3.700 -3.348 1.00 92.31 93 ASP A C 1
ATOM 750 O O . ASP A 1 93 ? 11.609 2.954 -2.449 1.00 92.31 93 ASP A O 1
ATOM 754 N N . GLN A 1 94 ? 12.995 4.559 -3.162 1.00 93.19 94 GLN A N 1
ATOM 755 C CA . GLN A 1 94 ? 13.699 4.700 -1.881 1.00 93.19 94 GLN A CA 1
ATOM 756 C C . GLN A 1 94 ? 12.778 5.187 -0.756 1.00 93.19 94 GLN A C 1
ATOM 758 O O . GLN A 1 94 ? 12.757 4.591 0.320 1.00 93.19 94 GLN A O 1
ATOM 763 N N . LEU A 1 95 ? 11.991 6.238 -1.003 1.00 94.62 95 LEU A N 1
ATOM 764 C CA . LEU A 1 95 ? 11.027 6.748 -0.026 1.00 94.62 95 LEU A CA 1
ATOM 765 C C . LEU A 1 95 ? 9.929 5.722 0.268 1.00 94.62 95 LEU A C 1
ATOM 767 O O . LEU A 1 95 ? 9.574 5.524 1.427 1.00 94.62 95 LEU A O 1
ATOM 771 N N . GLY A 1 96 ? 9.436 5.023 -0.760 1.00 94.75 96 GLY A N 1
ATOM 772 C CA . GLY A 1 96 ? 8.477 3.932 -0.591 1.00 94.75 96 GLY A CA 1
ATOM 773 C C . GLY A 1 96 ? 9.029 2.787 0.261 1.00 94.75 96 GLY A C 1
ATOM 774 O O . GLY A 1 96 ? 8.319 2.261 1.118 1.00 94.75 96 GLY A O 1
ATOM 775 N N . HIS A 1 97 ? 10.305 2.439 0.082 1.00 95.94 97 HIS A N 1
ATOM 776 C CA . HIS A 1 97 ? 10.981 1.437 0.899 1.00 95.94 97 HIS A CA 1
ATOM 777 C C . HIS A 1 97 ? 11.048 1.863 2.370 1.00 95.94 97 HIS A C 1
ATOM 779 O O . HIS A 1 97 ? 10.635 1.099 3.239 1.00 95.94 97 HIS A O 1
ATOM 785 N N . VAL A 1 98 ? 11.489 3.094 2.650 1.00 96.62 98 VAL A N 1
ATOM 786 C CA . VAL A 1 98 ? 11.560 3.625 4.022 1.00 96.62 98 VAL A CA 1
ATOM 787 C C . VAL A 1 98 ? 10.176 3.678 4.670 1.00 96.62 98 VAL A C 1
ATOM 789 O O . VAL A 1 98 ? 10.021 3.209 5.795 1.00 96.62 98 VAL A O 1
ATOM 792 N N . ARG A 1 99 ? 9.159 4.176 3.958 1.00 96.31 99 ARG A N 1
ATOM 793 C CA . ARG A 1 99 ? 7.773 4.200 4.447 1.00 96.31 99 ARG A CA 1
ATOM 794 C C . ARG A 1 99 ? 7.279 2.795 4.791 1.00 96.31 99 ARG A C 1
ATOM 796 O O . ARG A 1 99 ? 6.793 2.583 5.892 1.00 96.31 99 ARG A O 1
ATOM 803 N N . SER A 1 100 ? 7.522 1.818 3.913 1.00 97.06 100 SER A N 1
ATOM 804 C CA . SER A 1 100 ? 7.146 0.418 4.167 1.00 97.06 100 SER A CA 1
ATOM 805 C C . SER A 1 100 ? 7.810 -0.150 5.425 1.00 97.06 100 SER A C 1
ATOM 807 O O . SER A 1 100 ? 7.195 -0.927 6.146 1.00 97.06 100 SER A O 1
ATOM 809 N N . MET A 1 101 ? 9.066 0.219 5.699 1.00 97.81 101 MET A N 1
ATOM 810 C CA . MET A 1 101 ? 9.768 -0.210 6.913 1.00 97.81 101 MET A CA 1
ATOM 811 C C . MET A 1 101 ? 9.161 0.409 8.176 1.00 97.81 101 MET A C 1
ATOM 813 O O . MET A 1 101 ? 9.011 -0.291 9.174 1.00 97.81 101 MET A O 1
ATOM 817 N N . ILE A 1 102 ? 8.822 1.701 8.132 1.00 96.88 102 ILE A N 1
ATOM 818 C CA . ILE A 1 102 ? 8.194 2.417 9.252 1.00 96.88 102 ILE A CA 1
ATOM 819 C C . ILE A 1 102 ? 6.812 1.827 9.540 1.00 96.88 102 ILE A C 1
ATOM 821 O O . ILE A 1 102 ? 6.538 1.437 10.673 1.00 96.88 102 ILE A O 1
ATOM 825 N N . ASP A 1 103 ? 5.980 1.682 8.509 1.00 96.06 103 ASP A N 1
ATOM 826 C CA . ASP A 1 103 ? 4.637 1.115 8.638 1.00 96.06 103 ASP A CA 1
ATOM 827 C C . ASP A 1 103 ? 4.699 -0.329 9.144 1.00 96.06 103 ASP A C 1
ATOM 829 O O . ASP A 1 103 ? 3.929 -0.711 10.023 1.00 96.06 103 ASP A O 1
ATOM 833 N N . LEU A 1 104 ? 5.661 -1.129 8.659 1.00 96.81 104 LEU A N 1
ATOM 834 C CA . LEU A 1 104 ? 5.833 -2.498 9.139 1.00 96.81 104 LEU A CA 1
ATOM 835 C C . LEU A 1 104 ? 6.224 -2.527 10.616 1.00 96.81 104 LEU A C 1
ATOM 837 O O . LEU A 1 104 ? 5.723 -3.375 11.346 1.00 96.81 104 LEU A O 1
ATOM 841 N N . ALA A 1 105 ? 7.086 -1.613 11.064 1.00 95.31 105 ALA A N 1
ATOM 842 C CA . ALA A 1 105 ? 7.466 -1.511 12.468 1.00 95.31 105 ALA A CA 1
ATOM 843 C C . ALA A 1 105 ? 6.280 -1.118 13.366 1.00 95.31 105 ALA A C 1
ATOM 845 O O . ALA A 1 105 ? 6.206 -1.594 14.493 1.00 95.31 105 ALA A O 1
ATOM 846 N N . HIS A 1 106 ? 5.342 -0.301 12.874 1.00 89.56 106 HIS A N 1
ATOM 847 C CA . HIS A 1 106 ? 4.133 0.069 13.619 1.00 89.56 106 HIS A CA 1
ATOM 848 C C . HIS A 1 106 ? 3.129 -1.076 13.768 1.00 89.56 106 HIS A C 1
ATOM 850 O O . HIS A 1 106 ? 2.424 -1.137 14.773 1.00 89.56 106 HIS A O 1
ATOM 856 N N . VAL A 1 107 ? 3.039 -1.966 12.777 1.00 93.88 107 VAL A N 1
ATOM 857 C CA . VAL A 1 107 ? 2.101 -3.101 12.809 1.00 93.88 107 VAL A C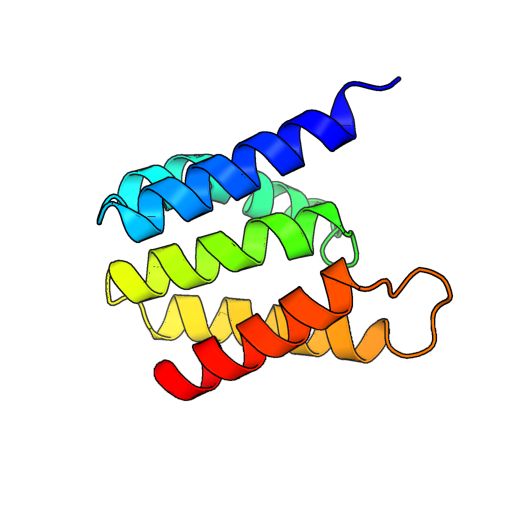A 1
ATOM 858 C C . VAL A 1 107 ? 2.723 -4.391 13.328 1.00 93.88 107 VAL A C 1
ATOM 860 O O . VAL A 1 107 ? 2.024 -5.405 13.357 1.00 93.88 107 VAL A O 1
ATOM 863 N N . SER A 1 108 ? 4.025 -4.390 13.649 1.00 80.19 108 SER A N 1
ATOM 864 C CA . SER A 1 108 ? 4.757 -5.602 14.022 1.00 80.19 108 SER A CA 1
ATOM 865 C C . SER A 1 108 ? 4.572 -6.011 15.462 1.00 80.19 108 SER A C 1
ATOM 867 O O . SER A 1 108 ? 4.211 -7.200 15.615 1.00 80.19 108 SER A O 1
#

pLDDT: mean 93.27, std 10.38, range [37.66, 98.69]

Secondary structure (DSSP, 8-state):
--HHHHHHHHHHHHHHHHHHTT-HHHHHHHHHHHHHHHHHTT-TTSHHHHHHHHHHHHHHHHTT-HHHHHHHHHHHHHHHHHHTT-TT--HHHHHHHHHHHHHHHHH-

Foldseek 3Di:
DPPPPVLLVCLLVVLVVCLVVLNLVVNCVSQVVVLVVCVVVVNCLPPSNLSSLQSNLSSCVSVVVLVVSLVSLVSLLVSLVVCVPPPPCDPVSVVSNVSSVVSNVVSD

Mean predicted aligned error: 3.51 Å

Organism: NCBI:txid73230

Sequence (108 aa):
MVGGSARYHIMYHLADVYCELDKAEEAEKLIVDEVSRLRVDGKQSSKRFRRLALPLAEAYIRQGRLEAARSVLQELLELFKLLKGEVRFDVTDQLGHVRSMIDLAHVS

Radius of gyration: 13.08 Å; Cα contacts (8 Å, |Δi|>4): 114; chains: 1; bounding box: 34×24×39 Å

InterPro domains:
  IPR011990 Tetratricopeptide-like helical domain superfamily [G3DSA:1.25.40.10] (5-107)

Solvent-accessible surface area (backbone atoms only — not comparable to full-atom values): 5850 Å² total; per-residue (Å²): 139,75,72,70,64,57,53,55,52,52,53,33,55,51,22,44,53,24,43,77,69,78,33,21,68,60,19,32,72,74,40,51,67,59,46,49,49,31,50,77,70,69,36,61,87,36,70,68,33,54,54,44,46,51,43,41,23,48,12,24,47,74,69,66,38,37,70,63,16,44,55,47,31,53,53,50,50,53,52,48,58,74,36,68,88,44,92,82,58,42,72,67,55,52,52,50,44,53,50,37,53,54,56,38,63,75,61,104

Nearest PDB structures (foldseek):
  6ejn-assembly1_B  TM=7.814E-01  e=2.319E-02  Mus musculus
  6ejn-assembly1_A  TM=7.552E-01  e=1.987E-02  Mus musculus
  7ai4-assembly1_A  TM=7.555E-01  e=4.085E-02  Homo sapiens
  4y6c-assembly1_A-2  TM=7.168E-01  e=2.706E-02  Podospora anserina
  4y6w-assembly1_A-2  TM=7.300E-01  e=5.019E-02  Podospora anserina